Protein AF-A0A1B0D468-F1 (afdb_monomer)

Radius of gyration: 14.22 Å; Cα contacts (8 Å, |Δi|>4): 58; chains: 1; bounding box: 35×22×38 Å

Structure (mmCIF, N/CA/C/O backbone):
data_AF-A0A1B0D468-F1
#
_entry.id   AF-A0A1B0D468-F1
#
loop_
_atom_site.group_PDB
_atom_site.id
_atom_site.type_symbol
_atom_site.label_atom_id
_atom_site.label_alt_id
_atom_site.label_comp_id
_atom_site.label_asym_id
_atom_site.label_entity_id
_atom_site.label_seq_id
_atom_site.pdbx_PDB_ins_code
_atom_site.Cartn_x
_atom_site.Cartn_y
_atom_site.Cartn_z
_atom_site.occupancy
_atom_site.B_iso_or_equiv
_atom_site.auth_seq_id
_atom_site.auth_comp_id
_atom_site.auth_asym_id
_atom_site.auth_atom_id
_atom_site.pdbx_PDB_model_num
ATOM 1 N N . PHE A 1 1 ? 5.154 -14.423 -7.206 1.00 82.12 1 PHE A N 1
ATOM 2 C CA . PHE A 1 1 ? 4.494 -13.292 -6.526 1.00 82.12 1 PHE A CA 1
ATOM 3 C C . PHE A 1 1 ? 4.670 -12.050 -7.375 1.00 82.12 1 PHE A C 1
ATOM 5 O O . PHE A 1 1 ? 5.766 -11.852 -7.891 1.00 82.12 1 PHE A O 1
ATOM 12 N N . VAL A 1 2 ? 3.613 -11.258 -7.548 1.00 89.06 2 VAL A N 1
ATOM 13 C CA . VAL A 1 2 ? 3.683 -9.958 -8.226 1.00 89.06 2 VAL A CA 1
ATOM 14 C C . VAL A 1 2 ? 3.887 -8.888 -7.163 1.00 89.06 2 VAL A C 1
ATOM 16 O O . VAL A 1 2 ? 3.166 -8.849 -6.170 1.00 89.06 2 VAL A O 1
ATOM 19 N N . GLU A 1 3 ? 4.890 -8.038 -7.347 1.00 91.31 3 GLU A N 1
ATOM 20 C CA . GLU A 1 3 ? 5.10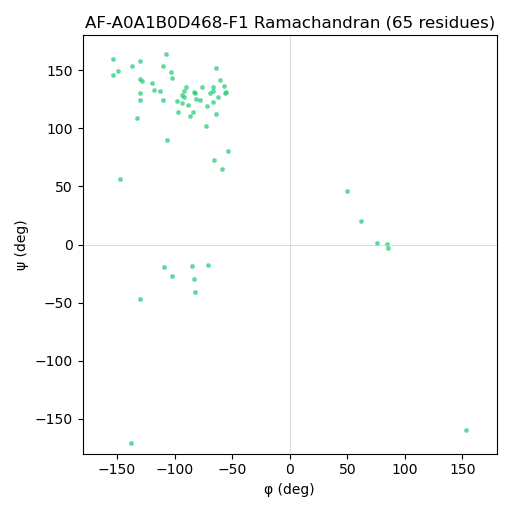5 -6.896 -6.467 1.00 91.31 3 GLU A CA 1
ATOM 21 C C . GLU A 1 3 ? 4.274 -5.716 -6.970 1.00 91.31 3 GLU A C 1
ATOM 23 O O . GLU A 1 3 ? 4.521 -5.188 -8.053 1.00 91.31 3 GLU A O 1
ATOM 28 N N . LEU A 1 4 ? 3.237 -5.364 -6.208 1.00 93.44 4 LEU A N 1
ATOM 29 C CA . LEU A 1 4 ? 2.277 -4.337 -6.613 1.00 93.44 4 LEU A CA 1
ATOM 30 C C . LEU A 1 4 ? 2.781 -2.926 -6.324 1.00 93.44 4 LEU A C 1
ATOM 32 O O . LEU A 1 4 ? 2.586 -2.026 -7.140 1.00 93.44 4 LEU A O 1
ATOM 36 N N . GLY A 1 5 ? 3.412 -2.729 -5.167 1.00 93.56 5 GLY A N 1
A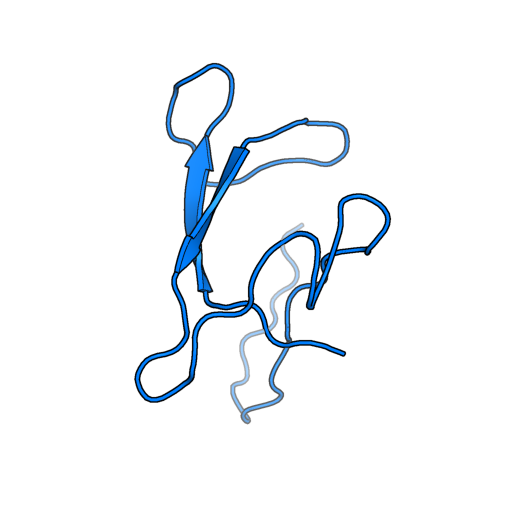TOM 37 C CA . GLY A 1 5 ? 3.766 -1.397 -4.711 1.00 93.56 5 GLY A CA 1
ATOM 38 C C . GLY A 1 5 ? 3.864 -1.262 -3.201 1.00 93.56 5 GLY A C 1
ATOM 39 O O . GLY A 1 5 ? 4.022 -2.241 -2.469 1.00 93.56 5 GLY A O 1
ATOM 40 N N . ILE A 1 6 ? 3.753 -0.016 -2.756 1.00 93.12 6 ILE A N 1
ATOM 41 C CA . ILE A 1 6 ? 3.814 0.397 -1.357 1.00 93.12 6 ILE A CA 1
ATOM 42 C C . ILE A 1 6 ? 2.432 0.912 -0.953 1.00 93.12 6 ILE A C 1
ATOM 44 O O . ILE A 1 6 ? 1.835 1.721 -1.663 1.00 93.12 6 ILE A O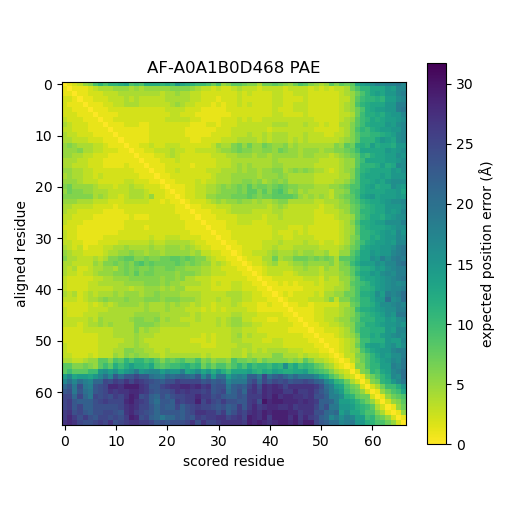 1
ATOM 48 N N . VAL A 1 7 ? 1.923 0.450 0.190 1.00 94.06 7 VAL A N 1
ATOM 49 C CA . VAL A 1 7 ? 0.680 0.980 0.767 1.00 94.06 7 VAL A CA 1
ATOM 50 C C . VAL A 1 7 ? 0.955 2.382 1.308 1.00 94.06 7 VAL A C 1
ATOM 52 O O . VAL A 1 7 ? 1.792 2.544 2.194 1.00 94.06 7 VAL A O 1
ATOM 55 N N . THR A 1 8 ? 0.258 3.387 0.782 1.00 95.75 8 THR A N 1
ATOM 56 C CA . THR A 1 8 ? 0.430 4.797 1.175 1.00 95.75 8 THR A CA 1
ATOM 57 C C . THR A 1 8 ? -0.751 5.354 1.963 1.00 95.75 8 THR A C 1
ATOM 59 O O . THR A 1 8 ? -0.594 6.344 2.672 1.00 95.75 8 THR A O 1
ATOM 62 N N . SER A 1 9 ? -1.922 4.720 1.879 1.00 96.19 9 SER A N 1
ATOM 63 C CA . SER A 1 9 ? -3.105 5.096 2.656 1.00 96.19 9 SER A CA 1
ATOM 64 C C . SER A 1 9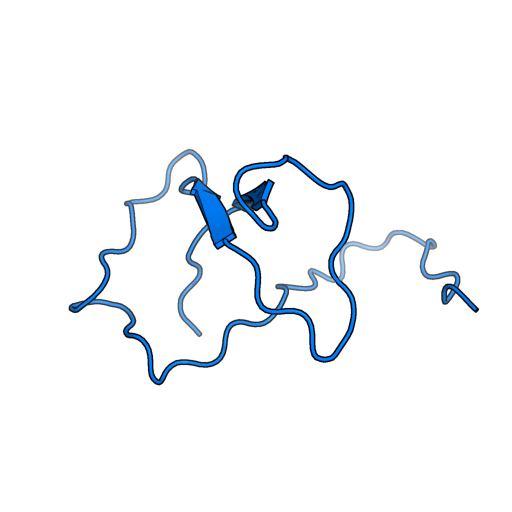 ? -3.973 3.881 2.964 1.00 96.19 9 SER A C 1
ATOM 66 O O . SER A 1 9 ? -4.037 2.939 2.169 1.00 96.19 9 SER A O 1
ATOM 68 N N . ILE A 1 10 ? -4.652 3.936 4.109 1.00 96.88 10 ILE A N 1
ATOM 69 C CA . ILE A 1 10 ? -5.684 2.992 4.530 1.00 96.88 10 ILE A CA 1
ATOM 70 C C . ILE A 1 10 ? -6.901 3.811 4.959 1.00 96.88 10 ILE A C 1
ATOM 72 O O . ILE A 1 10 ? -6.784 4.743 5.758 1.00 96.88 10 ILE A O 1
ATOM 76 N N . GLU A 1 11 ? -8.071 3.451 4.448 1.00 97.31 11 GLU A N 1
ATOM 77 C CA . GLU A 1 11 ? -9.331 4.130 4.724 1.00 97.31 11 GLU A CA 1
ATOM 78 C C . GLU A 1 11 ? -10.410 3.144 5.178 1.00 97.31 11 GLU A C 1
ATOM 80 O O . GLU A 1 11 ? -10.556 2.049 4.636 1.00 97.31 11 GLU A O 1
ATOM 85 N N . TYR A 1 12 ? -11.207 3.56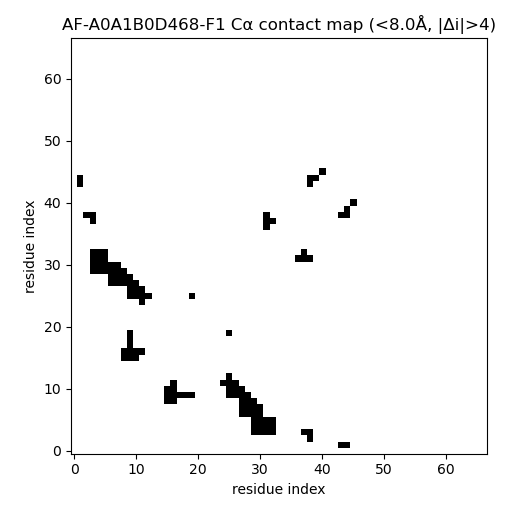4 6.157 1.00 96.62 12 TYR A N 1
ATOM 86 C CA . TYR A 1 12 ? -12.397 2.860 6.622 1.00 96.62 12 TYR A CA 1
ATOM 87 C C . TYR A 1 12 ? -13.572 3.832 6.678 1.00 96.62 12 TYR A C 1
ATOM 89 O O . TYR A 1 12 ? -13.480 4.873 7.330 1.00 96.62 12 TYR A O 1
ATOM 97 N N . ASN A 1 13 ? -14.675 3.512 5.994 1.00 93.81 13 ASN A N 1
ATOM 98 C CA . ASN A 1 13 ? -15.852 4.385 5.895 1.00 93.81 13 ASN A CA 1
ATOM 99 C C . ASN A 1 13 ? -15.496 5.834 5.495 1.00 93.81 13 ASN A C 1
ATOM 101 O O . ASN A 1 13 ? -15.950 6.787 6.130 1.00 93.81 13 ASN A O 1
ATOM 105 N N . HIS A 1 14 ? -14.644 5.995 4.473 1.00 92.38 14 HIS A N 1
ATOM 106 C CA . HIS A 1 14 ? -14.146 7.289 3.971 1.00 92.38 14 HIS A CA 1
ATOM 107 C C . HIS A 1 14 ? -13.337 8.124 4.978 1.00 92.38 14 HIS A C 1
ATOM 109 O O . HIS A 1 14 ? -13.196 9.337 4.821 1.00 92.38 14 HIS A O 1
ATOM 115 N N . LYS A 1 15 ? -12.801 7.494 6.028 1.00 95.31 15 LYS A N 1
ATOM 116 C CA . LYS A 1 15 ? -11.885 8.126 6.980 1.00 95.31 15 LYS A CA 1
ATOM 117 C C . LYS A 1 15 ? -10.541 7.421 6.949 1.00 95.31 15 LYS A C 1
ATOM 119 O O . LYS A 1 15 ? -10.487 6.195 7.025 1.00 95.31 15 LYS A O 1
ATOM 124 N N . GLN A 1 16 ? -9.467 8.200 6.880 1.00 96.69 16 GLN A N 1
ATOM 125 C CA . GLN A 1 16 ? -8.111 7.669 6.959 1.00 96.69 16 GLN A CA 1
ATOM 126 C C . GLN A 1 16 ? -7.844 7.101 8.359 1.00 96.69 16 GLN A C 1
ATOM 128 O O . GLN A 1 16 ? -8.194 7.720 9.366 1.00 96.69 16 GLN A O 1
ATOM 133 N N . ILE A 1 17 ? -7.227 5.922 8.412 1.00 96.50 17 ILE A N 1
ATOM 134 C CA . ILE A 1 17 ? -6.840 5.237 9.649 1.00 96.50 17 ILE A CA 1
ATOM 135 C C . ILE A 1 17 ? -5.376 4.796 9.576 1.00 96.50 17 ILE A C 1
ATOM 137 O O . ILE A 1 17 ? -4.821 4.615 8.496 1.00 96.50 17 ILE A O 1
ATOM 141 N N . GLU A 1 18 ? -4.751 4.588 10.732 1.00 94.25 18 GLU A N 1
ATOM 142 C CA . GLU A 1 18 ? -3.342 4.173 10.800 1.00 94.25 18 GLU A CA 1
ATOM 143 C C . GLU A 1 18 ? -3.150 2.660 10.637 1.00 94.25 18 GLU A C 1
ATOM 145 O O . GLU A 1 18 ? -2.115 2.207 10.155 1.00 94.25 18 GLU A O 1
ATOM 150 N N . SER A 1 19 ? -4.130 1.855 11.057 1.00 93.31 19 SER A N 1
ATOM 151 C CA . SER A 1 19 ? -4.052 0.394 10.983 1.00 93.31 19 SER A CA 1
ATOM 152 C C . SER A 1 19 ? -5.434 -0.247 10.906 1.00 93.31 19 SER A C 1
ATOM 154 O O . SER A 1 19 ? -6.388 0.231 11.518 1.00 93.31 19 SER A O 1
ATOM 156 N N . ALA A 1 20 ? -5.526 -1.352 10.167 1.00 93.31 20 ALA A N 1
ATOM 157 C CA . ALA A 1 20 ? -6.720 -2.188 10.074 1.00 93.31 20 ALA A CA 1
ATOM 158 C C . ALA A 1 20 ? -6.556 -3.458 10.924 1.00 93.31 20 ALA A C 1
ATOM 160 O O . ALA A 1 20 ? -5.446 -3.973 11.084 1.00 93.31 20 ALA A O 1
ATOM 161 N N . ARG A 1 21 ? -7.661 -3.976 11.471 1.00 92.12 21 ARG A N 1
ATOM 162 C CA . ARG A 1 21 ? -7.676 -5.214 12.272 1.00 92.12 21 ARG A CA 1
ATOM 163 C C . ARG A 1 21 ? -8.318 -6.370 11.509 1.00 92.12 21 ARG A C 1
ATOM 165 O O . ARG A 1 21 ? -9.020 -6.176 10.521 1.00 92.12 21 ARG A O 1
ATOM 172 N N . LYS A 1 22 ? -8.100 -7.598 11.991 1.00 91.56 22 LYS A N 1
ATOM 173 C CA . LYS A 1 22 ? -8.727 -8.799 11.420 1.00 91.56 22 LYS A CA 1
ATOM 174 C C . LYS A 1 22 ? -10.254 -8.647 11.399 1.00 91.56 22 LYS A C 1
ATOM 176 O O . LYS A 1 22 ? -10.847 -8.316 12.421 1.00 91.56 22 LYS A O 1
ATOM 181 N N . GLY A 1 23 ? -10.860 -8.944 10.250 1.00 92.38 23 GLY A N 1
ATOM 182 C CA . GLY A 1 23 ? -12.307 -8.842 10.035 1.00 92.38 23 GLY A CA 1
ATOM 183 C C . GLY A 1 23 ? -12.796 -7.443 9.654 1.00 92.38 23 GLY A C 1
ATOM 184 O O . GLY A 1 23 ? -13.992 -7.268 9.459 1.00 92.38 23 GLY A O 1
ATOM 185 N N . GLN A 1 24 ? -11.900 -6.459 9.542 1.00 93.75 24 GLN A N 1
ATOM 186 C CA . GLN A 1 24 ? -12.240 -5.125 9.066 1.00 93.75 24 GLN A CA 1
ATOM 187 C C . GLN A 1 24 ? -11.992 -5.026 7.559 1.00 93.75 24 GLN A C 1
ATOM 189 O O . GLN A 1 24 ? -10.867 -5.221 7.099 1.00 93.75 24 GLN A O 1
ATOM 194 N N . GLU A 1 25 ? -13.034 -4.690 6.804 1.00 94.69 25 GLU A N 1
ATOM 195 C CA . GLU A 1 25 ? -12.921 -4.356 5.385 1.00 94.69 25 GLU A CA 1
ATOM 196 C C . GLU A 1 25 ? -12.483 -2.899 5.246 1.00 94.69 25 GLU A C 1
ATOM 198 O O . GLU A 1 25 ? -13.090 -2.003 5.832 1.00 94.69 25 GLU A O 1
ATOM 203 N N . VAL A 1 26 ? -11.396 -2.658 4.517 1.00 95.88 26 VAL A N 1
ATOM 204 C CA . VAL A 1 26 ? -10.789 -1.332 4.354 1.00 95.88 26 VAL A CA 1
ATOM 205 C C . VAL A 1 26 ? -10.398 -1.106 2.903 1.00 95.88 26 VAL A C 1
ATOM 207 O O . VAL A 1 26 ? -10.089 -2.050 2.176 1.00 95.88 26 VAL A O 1
ATOM 210 N N . CYS A 1 27 ? -10.349 0.156 2.499 1.00 95.75 27 CYS A N 1
ATOM 211 C CA . CYS A 1 27 ? -9.767 0.557 1.228 1.00 95.75 27 CYS A CA 1
ATOM 212 C C . CYS A 1 27 ? -8.281 0.851 1.436 1.00 95.75 27 CYS A C 1
ATOM 214 O O . CYS A 1 27 ? -7.910 1.534 2.390 1.00 95.75 27 CYS A O 1
ATOM 216 N N . ILE A 1 28 ? -7.427 0.364 0.539 1.00 95.06 28 ILE A N 1
ATOM 217 C CA . ILE A 1 28 ? -5.992 0.657 0.562 1.00 95.06 28 ILE A CA 1
ATOM 218 C C . ILE A 1 28 ? -5.579 1.350 -0.731 1.00 95.06 28 ILE A C 1
ATOM 220 O O . ILE A 1 28 ? -6.007 0.968 -1.820 1.00 95.06 28 ILE A O 1
ATOM 224 N N . LYS A 1 29 ? -4.719 2.362 -0.616 1.00 94.56 29 LYS A N 1
ATOM 225 C CA . LYS A 1 29 ? -4.055 2.979 -1.766 1.00 94.56 29 LYS A CA 1
ATOM 226 C C . LYS A 1 29 ? -2.665 2.373 -1.909 1.00 94.56 29 LYS A C 1
ATOM 228 O O . LYS A 1 29 ? -1.870 2.438 -0.972 1.00 94.56 29 LYS A O 1
ATOM 233 N N . ILE A 1 30 ? -2.382 1.804 -3.077 1.00 94.25 30 ILE A N 1
ATOM 234 C CA . ILE A 1 30 ? -1.073 1.246 -3.422 1.00 94.25 30 ILE A CA 1
ATOM 235 C C . ILE A 1 30 ? -0.439 2.139 -4.484 1.00 94.25 30 ILE A C 1
ATOM 237 O O . ILE A 1 30 ? -1.033 2.370 -5.537 1.00 94.25 30 ILE A O 1
ATOM 241 N N . GLU A 1 31 ? 0.765 2.635 -4.214 1.00 94.44 31 GLU A N 1
ATOM 242 C CA . GLU A 1 31 ? 1.566 3.372 -5.192 1.00 94.44 31 GLU A CA 1
ATOM 243 C C . GLU A 1 31 ? 2.677 2.486 -5.767 1.00 94.44 31 GLU A C 1
ATOM 245 O O . GLU A 1 31 ? 3.240 1.661 -5.039 1.00 94.44 31 GLU A O 1
ATOM 250 N N . PRO A 1 32 ? 2.993 2.624 -7.068 1.00 93.12 32 PRO A N 1
ATOM 251 C CA . PRO A 1 32 ? 4.023 1.819 -7.706 1.00 93.12 32 PRO A CA 1
ATOM 252 C C . PRO A 1 32 ? 5.395 2.100 -7.090 1.00 93.12 32 PRO A C 1
ATOM 254 O O . PRO A 1 32 ? 5.683 3.200 -6.617 1.00 93.12 32 PRO A O 1
ATOM 257 N N . ILE A 1 33 ? 6.269 1.099 -7.136 1.00 91.62 33 ILE A N 1
ATOM 258 C CA . ILE A 1 33 ? 7.654 1.262 -6.694 1.00 91.62 33 ILE A CA 1
ATOM 259 C C . ILE A 1 33 ? 8.369 2.227 -7.653 1.00 91.62 33 ILE A C 1
ATOM 261 O O . ILE A 1 33 ? 8.275 2.047 -8.870 1.00 91.62 33 ILE A O 1
ATOM 265 N N . PRO A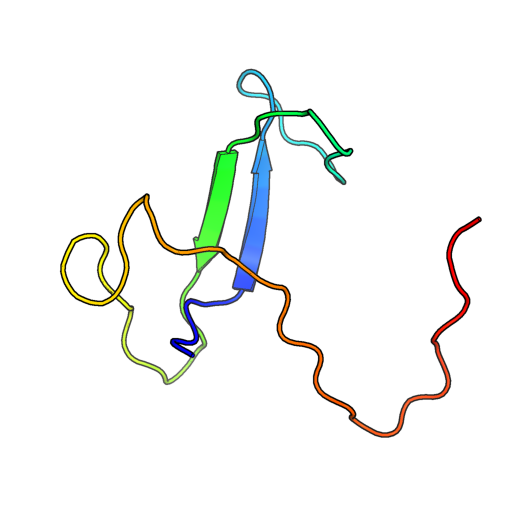 1 34 ? 9.103 3.237 -7.146 1.00 91.06 34 PRO A N 1
ATOM 266 C CA . PRO A 1 34 ? 9.873 4.133 -7.998 1.00 91.06 34 PRO A CA 1
ATOM 267 C C . PRO A 1 34 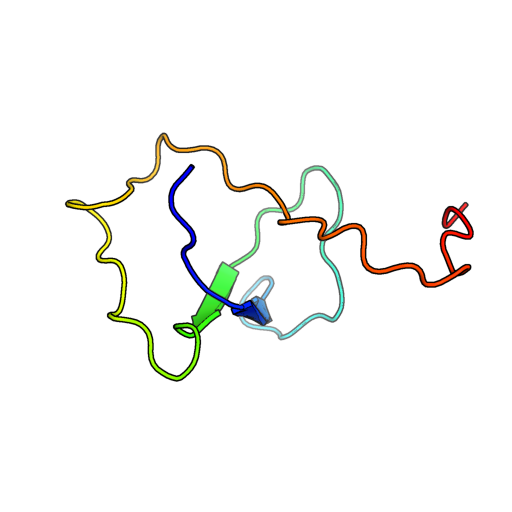? 10.856 3.370 -8.891 1.00 91.06 34 PRO A C 1
ATOM 269 O O . PRO A 1 34 ? 11.627 2.540 -8.413 1.00 91.06 34 PRO A O 1
ATOM 272 N N . GLY A 1 35 ? 10.845 3.680 -10.187 1.00 90.81 35 GLY A N 1
ATOM 273 C CA . GLY A 1 35 ? 11.686 3.013 -11.186 1.00 90.81 35 GLY A CA 1
ATOM 274 C C . GLY A 1 35 ? 11.097 1.717 -11.746 1.00 90.81 35 GLY A C 1
ATOM 275 O O . GLY A 1 35 ? 11.682 1.149 -12.665 1.00 90.81 35 GLY A O 1
ATOM 276 N N . ASP A 1 36 ? 9.941 1.282 -11.246 1.00 90.31 36 ASP A N 1
ATOM 277 C CA . ASP A 1 36 ? 9.254 0.090 -11.720 1.00 90.31 36 ASP A CA 1
ATOM 278 C C . ASP A 1 36 ? 7.965 0.442 -12.477 1.00 90.31 36 ASP A C 1
ATOM 280 O O . ASP A 1 36 ? 7.342 1.487 -12.272 1.00 90.31 36 ASP A O 1
ATOM 284 N N . SER A 1 37 ? 7.551 -0.440 -13.385 1.00 91.12 37 SER A N 1
ATOM 285 C CA . SER A 1 37 ? 6.312 -0.236 -14.150 1.00 91.12 37 SER A CA 1
ATOM 286 C C . SER A 1 37 ? 5.073 -0.542 -13.290 1.00 91.12 37 SER A C 1
ATOM 288 O O . SER A 1 37 ? 5.046 -1.593 -12.634 1.00 91.12 37 SER A O 1
ATOM 290 N N . PRO A 1 38 ? 4.017 0.301 -13.310 1.00 90.94 38 PRO A N 1
ATOM 291 C CA . PRO A 1 38 ? 2.783 0.029 -12.576 1.00 90.94 38 PRO A CA 1
ATOM 292 C C . PRO A 1 38 ? 2.153 -1.306 -12.982 1.00 90.94 38 PRO A C 1
ATOM 294 O O . PRO A 1 38 ? 2.060 -1.634 -14.169 1.00 90.94 38 PRO A O 1
ATOM 297 N N . LYS A 1 39 ? 1.690 -2.077 -11.995 1.00 92.75 39 LYS A N 1
ATOM 298 C CA . LYS A 1 39 ? 0.972 -3.334 -12.227 1.00 92.75 39 LYS A CA 1
ATOM 299 C C . LYS A 1 39 ? -0.526 -3.055 -12.293 1.00 92.75 39 LYS A C 1
ATOM 301 O O . LYS A 1 39 ? -1.090 -2.413 -11.416 1.00 92.75 39 LYS A O 1
ATOM 306 N N . MET A 1 40 ? -1.150 -3.507 -13.376 1.00 92.38 40 MET A N 1
ATOM 307 C CA . MET A 1 40 ? -2.563 -3.243 -13.673 1.00 92.38 40 MET A CA 1
ATOM 308 C C . MET A 1 40 ? -3.480 -4.341 -13.129 1.00 92.38 40 MET A C 1
ATOM 310 O O . MET A 1 40 ? -3.229 -5.523 -13.393 1.00 92.38 40 MET A O 1
ATOM 314 N N . PHE A 1 41 ? -4.553 -3.924 -12.450 1.00 92.00 41 PHE A N 1
ATOM 315 C CA . PHE A 1 41 ? -5.686 -4.772 -12.071 1.00 92.00 41 PHE A CA 1
ATOM 316 C C . PHE A 1 41 ? -6.367 -5.357 -13.322 1.00 92.00 41 PHE A C 1
ATOM 318 O O . PHE A 1 41 ? -6.446 -4.686 -14.353 1.00 92.00 41 PHE A O 1
ATOM 325 N N . GLY A 1 42 ? -6.808 -6.614 -13.256 1.00 93.69 42 GLY A N 1
ATOM 326 C CA . GLY A 1 42 ? -7.414 -7.355 -14.369 1.00 93.69 42 GLY A CA 1
ATOM 327 C C . GLY A 1 42 ? -6.419 -7.853 -15.427 1.00 93.69 42 GLY A C 1
ATOM 328 O O . GLY A 1 42 ? -6.823 -8.450 -16.422 1.00 93.69 42 GLY A O 1
ATOM 329 N N . ARG A 1 43 ? -5.112 -7.608 -15.242 1.00 94.31 43 ARG A N 1
ATOM 330 C CA . ARG A 1 43 ? -4.053 -8.144 -16.120 1.00 94.31 43 ARG A CA 1
ATOM 331 C C . ARG A 1 43 ? -2.922 -8.818 -15.358 1.00 94.31 43 ARG A C 1
ATOM 333 O O . ARG A 1 43 ? -2.466 -9.873 -15.778 1.00 94.31 43 ARG A O 1
ATOM 340 N N . HIS A 1 44 ? -2.418 -8.173 -14.307 1.00 94.06 44 HIS A N 1
ATOM 341 C CA . HIS A 1 44 ? -1.320 -8.712 -13.497 1.00 94.06 44 HIS A CA 1
ATOM 342 C C . HIS A 1 44 ? -1.801 -9.306 -12.173 1.00 94.06 44 HIS A C 1
ATOM 344 O O . HIS A 1 44 ? -1.109 -10.156 -11.626 1.00 94.06 44 HIS A O 1
ATOM 350 N N . PHE A 1 45 ? -2.926 -8.814 -11.660 1.00 93.94 45 PHE A N 1
ATOM 351 C CA . PHE A 1 45 ? -3.593 -9.302 -10.459 1.00 93.94 45 PHE A CA 1
ATOM 352 C C . PHE A 1 45 ? -5.091 -8.991 -10.549 1.00 93.94 45 PHE A C 1
ATOM 354 O O . PHE A 1 45 ? -5.473 -8.083 -11.302 1.00 93.94 45 PHE A O 1
ATOM 361 N N . ASP A 1 46 ? -5.908 -9.703 -9.787 1.00 95.06 46 ASP A N 1
ATOM 362 C CA . ASP A 1 46 ? -7.355 -9.498 -9.681 1.00 95.06 46 ASP A CA 1
ATOM 363 C C . ASP A 1 46 ? -7.857 -9.606 -8.225 1.00 95.06 46 ASP A C 1
ATOM 365 O O . ASP A 1 46 ? -7.071 -9.581 -7.276 1.00 95.06 46 ASP A O 1
ATOM 369 N N . GLU A 1 47 ? -9.175 -9.622 -8.026 1.00 92.06 47 GLU A N 1
ATOM 370 C CA . GLU A 1 47 ? -9.813 -9.685 -6.707 1.00 92.06 47 GLU A CA 1
ATOM 371 C C . GLU A 1 47 ? -9.669 -11.035 -5.991 1.00 92.06 47 GLU A C 1
ATOM 373 O O . GLU A 1 47 ? -9.895 -11.113 -4.781 1.00 92.06 47 GLU A O 1
ATOM 378 N N . THR A 1 48 ? -9.322 -12.098 -6.717 1.00 94.38 48 THR A N 1
ATOM 379 C CA . THR A 1 48 ? -9.140 -13.441 -6.155 1.00 94.38 48 THR A CA 1
ATOM 380 C C . THR A 1 48 ? -7.735 -13.641 -5.590 1.00 94.38 48 THR A C 1
ATOM 382 O O . THR A 1 48 ? -7.519 -14.526 -4.754 1.00 94.38 48 THR A O 1
ATOM 385 N N . ASP A 1 49 ? -6.788 -12.790 -5.992 1.00 92.81 49 ASP A N 1
ATOM 386 C CA . ASP A 1 49 ? -5.418 -12.813 -5.504 1.00 92.81 49 ASP A CA 1
ATOM 387 C C . ASP A 1 49 ? -5.318 -12.369 -4.038 1.00 92.81 49 ASP A C 1
ATOM 389 O O . ASP A 1 49 ? -5.762 -11.294 -3.628 1.00 92.81 49 ASP A O 1
ATOM 393 N N . MET A 1 50 ? -4.628 -13.175 -3.227 1.00 92.81 50 MET A N 1
ATOM 394 C CA . MET A 1 50 ? -4.297 -12.791 -1.857 1.00 92.81 50 MET A CA 1
ATOM 395 C C . MET A 1 50 ? -3.121 -11.813 -1.822 1.00 92.81 50 MET A C 1
ATOM 397 O O . MET A 1 50 ? -2.008 -12.125 -2.256 1.00 92.81 50 MET A O 1
ATOM 401 N N . LEU A 1 51 ? -3.342 -10.654 -1.202 1.00 92.00 51 LEU A N 1
ATOM 402 C CA . LEU A 1 51 ? -2.287 -9.687 -0.919 1.00 92.00 51 LEU A CA 1
ATOM 403 C C . LEU A 1 51 ? -1.541 -10.056 0.363 1.00 92.00 51 LEU A C 1
ATOM 405 O O . LEU A 1 51 ? -2.140 -10.300 1.410 1.00 92.00 51 LEU A O 1
ATOM 409 N N . VAL A 1 52 ? -0.212 -10.049 0.286 1.00 91.56 52 VAL A N 1
ATOM 410 C CA . VAL A 1 52 ? 0.671 -10.330 1.420 1.00 91.56 52 VAL A CA 1
ATOM 411 C C . VAL A 1 52 ? 1.738 -9.251 1.544 1.00 91.56 52 VAL A C 1
ATOM 413 O O . VAL A 1 52 ? 2.275 -8.765 0.548 1.00 91.56 52 VAL A O 1
ATOM 416 N N . SER A 1 53 ? 2.078 -8.885 2.780 1.00 90.50 53 SER A N 1
ATOM 417 C CA . SER A 1 53 ? 3.172 -7.950 3.037 1.00 90.50 53 SER A CA 1
ATOM 418 C C . SER A 1 53 ? 4.503 -8.573 2.628 1.00 90.50 53 SER A C 1
ATOM 420 O O . SER A 1 53 ? 4.897 -9.622 3.143 1.00 90.50 53 SER A O 1
ATOM 422 N N . LYS A 1 54 ? 5.235 -7.906 1.733 1.00 89.19 54 LYS A N 1
ATOM 423 C CA . LYS A 1 54 ? 6.590 -8.319 1.369 1.00 89.19 54 LYS A CA 1
ATOM 424 C C . LYS A 1 54 ? 7.544 -8.010 2.523 1.00 89.19 54 LYS A C 1
ATOM 426 O O . LYS A 1 54 ? 7.965 -6.872 2.712 1.00 89.19 54 LYS A O 1
ATOM 431 N N . TYR A 1 55 ? 7.903 -9.032 3.292 1.00 84.00 55 TYR A N 1
ATOM 432 C CA . TYR A 1 55 ? 8.955 -8.922 4.296 1.00 84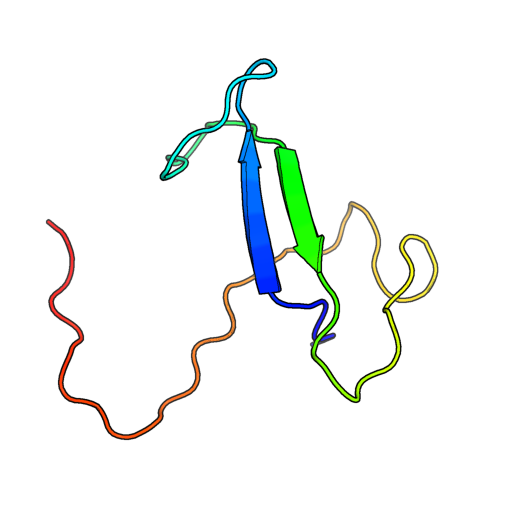.00 55 TYR A CA 1
ATOM 433 C C . TYR A 1 55 ? 10.319 -9.136 3.637 1.00 84.00 55 TYR A C 1
ATOM 435 O O . TYR A 1 55 ? 10.621 -10.223 3.146 1.00 84.00 55 TYR A O 1
ATOM 443 N N . ILE A 1 56 ? 11.150 -8.096 3.612 1.00 74.12 56 ILE A N 1
ATOM 444 C CA . ILE A 1 56 ? 12.541 -8.215 3.176 1.00 74.12 56 ILE A CA 1
ATOM 445 C C . ILE A 1 56 ? 13.391 -8.356 4.435 1.00 74.12 56 ILE A C 1
ATOM 447 O O . ILE A 1 56 ? 13.506 -7.409 5.212 1.00 74.12 56 ILE A O 1
ATOM 451 N N . LEU A 1 57 ? 14.017 -9.521 4.612 1.00 60.12 57 LEU A N 1
ATOM 452 C CA . LEU A 1 57 ? 15.076 -9.753 5.598 1.00 60.12 57 LEU A CA 1
ATOM 453 C C . LEU A 1 57 ? 16.311 -8.908 5.233 1.00 60.12 57 LEU A C 1
ATOM 455 O O . LEU A 1 57 ? 17.320 -9.418 4.757 1.00 60.12 57 LEU A O 1
ATOM 459 N N . ARG A 1 58 ? 16.245 -7.589 5.423 1.00 52.97 58 ARG A N 1
ATOM 460 C CA . ARG A 1 58 ? 17.448 -6.783 5.638 1.00 52.97 58 ARG A CA 1
ATOM 461 C C . ARG A 1 58 ? 17.782 -6.921 7.113 1.00 52.97 58 ARG A C 1
ATOM 463 O O . ARG A 1 58 ? 16.899 -6.773 7.949 1.00 52.97 58 ARG A O 1
ATOM 470 N N . SER A 1 59 ? 19.035 -7.230 7.422 1.00 47.41 59 SER A N 1
ATOM 471 C CA . SER A 1 59 ? 19.589 -7.392 8.769 1.00 47.41 59 SER A CA 1
ATOM 472 C C . SER A 1 59 ? 19.320 -6.168 9.658 1.00 47.41 59 SER A C 1
ATOM 474 O O . SER A 1 59 ? 20.162 -5.288 9.820 1.00 47.41 59 SER A O 1
ATOM 476 N N . SER A 1 60 ? 18.122 -6.071 10.217 1.00 45.62 60 SER A N 1
ATOM 477 C CA . SER A 1 60 ? 17.754 -5.091 11.226 1.00 45.62 60 SER A CA 1
ATOM 478 C C . SER A 1 60 ? 17.042 -5.821 12.347 1.00 45.62 60 SER A C 1
ATOM 480 O O . SER A 1 60 ? 15.915 -6.286 12.204 1.00 45.62 60 SER A O 1
ATOM 482 N N . ASN A 1 61 ? 17.748 -5.908 13.473 1.00 49.78 61 ASN A N 1
ATOM 483 C CA . ASN A 1 61 ? 17.307 -6.384 14.781 1.00 49.78 61 ASN A CA 1
ATOM 484 C C . ASN A 1 61 ? 16.126 -5.559 15.329 1.00 49.78 61 ASN A C 1
ATOM 486 O O . ASN A 1 61 ? 16.278 -4.852 16.323 1.00 49.78 61 ASN A O 1
ATOM 490 N N . LYS A 1 62 ? 14.955 -5.593 14.687 1.00 46.72 62 LYS A N 1
ATOM 491 C CA . LYS A 1 62 ? 13.735 -4.930 15.175 1.00 46.72 62 LYS A CA 1
ATOM 492 C C . LYS A 1 62 ? 12.468 -5.698 14.798 1.00 46.72 62 LYS A C 1
ATOM 494 O O . LYS A 1 62 ? 11.543 -5.138 14.227 1.00 46.72 62 LYS A O 1
ATOM 499 N N . CYS A 1 63 ? 12.387 -6.968 15.178 1.00 51.19 63 CYS A N 1
ATOM 500 C CA . CYS A 1 63 ? 11.092 -7.616 15.374 1.00 51.19 63 CYS A CA 1
ATOM 501 C C . CYS A 1 63 ? 10.866 -7.770 16.880 1.00 51.19 63 CYS A C 1
ATOM 503 O O . CYS A 1 63 ? 11.261 -8.769 17.473 1.00 51.19 63 CYS A O 1
ATOM 505 N N . LYS A 1 64 ? 10.253 -6.761 17.512 1.00 42.81 64 LYS A N 1
ATOM 506 C CA . LYS A 1 64 ? 9.469 -7.009 18.727 1.00 42.81 64 LYS A CA 1
ATOM 507 C C . LYS A 1 64 ? 8.053 -7.344 18.251 1.00 42.81 64 LYS A C 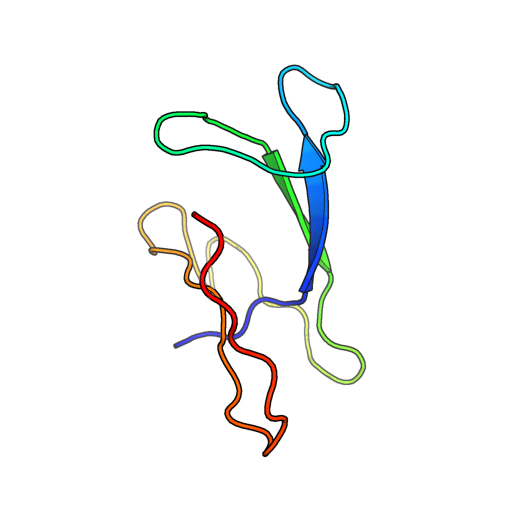1
ATOM 509 O O . LYS A 1 64 ? 7.482 -6.512 17.546 1.00 42.81 64 LYS A O 1
ATOM 514 N N . PRO A 1 65 ? 7.501 -8.529 18.555 1.00 44.00 65 PRO A N 1
ATOM 515 C CA . PRO A 1 65 ? 6.099 -8.797 18.270 1.00 44.00 65 PRO A CA 1
ATOM 516 C C . PRO A 1 65 ? 5.245 -7.811 19.078 1.00 44.00 65 PRO A C 1
ATOM 518 O O . PRO A 1 65 ? 5.446 -7.672 20.284 1.00 44.00 65 PRO A O 1
ATOM 521 N N . MET A 1 66 ? 4.336 -7.099 18.407 1.00 46.00 66 MET A N 1
ATOM 522 C CA . MET A 1 66 ? 3.253 -6.379 19.080 1.00 46.00 66 MET A CA 1
ATOM 523 C C . MET A 1 66 ? 2.367 -7.425 19.770 1.00 46.00 66 MET A C 1
ATOM 525 O O . MET A 1 66 ? 1.751 -8.240 19.083 1.00 46.00 66 MET A O 1
ATOM 529 N N . GLN A 1 67 ? 2.376 -7.427 21.105 1.00 36.06 67 GLN A N 1
ATOM 530 C CA . GLN A 1 67 ? 1.323 -8.002 21.947 1.00 36.06 67 GLN A CA 1
ATOM 531 C C . GLN A 1 67 ? 0.362 -6.887 22.348 1.00 36.06 67 GLN A C 1
ATOM 533 O O . GLN A 1 67 ? 0.862 -5.755 22.556 1.00 36.06 67 GLN A O 1
#

Secondary structure (DSSP, 8-state):
-----EEEEEEETTEE-S---TT---EEEEEPPTTSPPPPBTTTB-TTSPP-------S--------

Organism: Phlebotomus papatasi (NCBI:txid29031)

Sequence (67 aa):
FVELGIVTSIEYNHKQIESARKGQEVCIKIEPIPGDSPKMFGRHFDETDMLVSKYILRSSNKCKPMQ

Solvent-accessible surface area (backbone atoms only — not comparable to full-atom values): 4893 Å² total; per-residue (Å²): 135,83,85,61,52,45,81,78,47,39,29,46,96,92,36,80,50,94,75,84,56,94,94,60,82,66,51,73,43,72,41,54,48,90,97,53,82,74,67,46,77,81,78,73,46,56,92,85,58,86,87,74,87,86,79,74,91,63,100,62,101,72,84,75,81,89,126

Foldseek 3Di:
DDDQADWPFKADPNHTDDDDDPPGDIDTDGDHDPPDDHDDEPPRHYPVDDDDDDDDPDPDPDDDDDD

pLDDT: mean 85.26, std 17.23, range [36.06, 97.31]

Mean predicted aligned error: 7.38 Å

InterPro domains:
  IPR009000 Translation protein, beta-barrel domain superfamily [SSF50447] (5-61)
  IPR015760 Translation initiation factor IF- 2 [PTHR43381] (3-60)
  IPR029459 Elongation factor Tu-type domain [PF14578] (3-51)

Nearest PDB structures (foldseek):
  8pj5-assembly1_0  TM=9.288E-01  e=3.482E-04  Homo sapiens
  7syx-assembly1_x  TM=9.442E-01  e=4.885E-04  Oryctolagus cuniculus
  7tql-assembly1_1  TM=8.913E-01  e=5.985E-04  Homo sapiens